Protein AF-A0A2N2WIW4-F1 (afdb_monomer)

Mean predicted aligned error: 4.91 Å

pLDDT: mean 90.77, std 8.31, range [49.28, 96.44]

Sequence (131 aa):
MAIAIDTIENLSENITESTGNAFTLSGRLLENIGKHTLMAIHTSDKAINDELNTELALCDEIVKRWTHSQALLVPGLINENTQTLLAESFDISQSAVALKVQKLGWQAISTFLTRFESLCNQIQQSDIYNA

Structure (mmCIF, N/CA/C/O backbone):
data_AF-A0A2N2WIW4-F1
#
_entry.id   AF-A0A2N2WIW4-F1
#
loop_
_atom_site.group_PDB
_atom_site.id
_atom_site.type_symbol
_atom_site.label_atom_id
_atom_site.label_alt_id
_atom_site.label_comp_id
_atom_site.label_asym_id
_atom_site.label_entity_id
_atom_site.label_seq_id
_atom_site.pdbx_PDB_ins_code
_atom_site.Cartn_x
_atom_site.Cartn_y
_atom_site.Cartn_z
_atom_site.occupancy
_atom_site.B_iso_or_equiv
_atom_site.auth_seq_id
_atom_site.auth_comp_id
_atom_site.auth_asym_id
_atom_site.auth_atom_id
_atom_site.pdbx_PDB_model_num
ATOM 1 N N . MET A 1 1 ? -3.393 7.765 -9.421 1.00 91.19 1 MET A N 1
ATOM 2 C CA . MET A 1 1 ? -1.963 7.816 -9.075 1.00 91.19 1 MET A CA 1
ATOM 3 C C . MET A 1 1 ? -1.240 6.833 -9.969 1.00 91.19 1 MET A C 1
ATOM 5 O O . MET A 1 1 ? -1.709 5.713 -10.120 1.00 91.19 1 MET A O 1
ATOM 9 N N . ALA A 1 2 ? -0.146 7.264 -10.579 1.00 93.56 2 ALA A N 1
ATOM 10 C CA . ALA A 1 2 ? 0.696 6.425 -11.416 1.00 93.56 2 ALA A CA 1
ATOM 11 C C . ALA A 1 2 ? 2.113 6.487 -10.853 1.00 93.56 2 ALA A C 1
ATOM 13 O O . ALA A 1 2 ? 2.649 7.578 -10.664 1.00 93.56 2 ALA A O 1
ATOM 14 N N . ILE A 1 3 ? 2.672 5.329 -10.532 1.00 92.94 3 ILE A N 1
ATOM 15 C CA . ILE A 1 3 ? 4.000 5.195 -9.936 1.00 92.94 3 ILE A CA 1
ATOM 16 C C . ILE A 1 3 ? 4.902 4.524 -10.965 1.00 92.94 3 ILE A C 1
ATOM 18 O O . ILE A 1 3 ? 4.470 3.596 -11.646 1.00 92.94 3 ILE A O 1
ATOM 22 N N . ALA A 1 4 ? 6.152 4.963 -11.071 1.00 92.06 4 ALA A N 1
ATOM 23 C CA . ALA A 1 4 ? 7.160 4.201 -11.788 1.00 92.06 4 ALA A CA 1
ATOM 24 C C . ALA A 1 4 ? 8.436 4.051 -10.958 1.00 92.06 4 ALA A C 1
ATOM 26 O O . ALA A 1 4 ? 8.830 4.982 -10.257 1.00 92.06 4 ALA A O 1
ATOM 27 N N . ILE A 1 5 ? 9.048 2.872 -11.044 1.00 89.88 5 ILE A N 1
ATOM 28 C CA . ILE A 1 5 ? 10.317 2.520 -10.406 1.00 89.88 5 ILE A CA 1
ATOM 29 C C . ILE A 1 5 ? 11.322 2.266 -11.528 1.00 89.88 5 ILE A C 1
ATOM 31 O O . ILE A 1 5 ? 11.204 1.280 -12.252 1.00 89.88 5 ILE A O 1
ATOM 35 N N . ASP A 1 6 ? 12.259 3.195 -11.696 1.00 87.94 6 ASP A N 1
ATOM 36 C CA . ASP A 1 6 ? 13.324 3.142 -12.702 1.00 87.94 6 ASP A CA 1
ATOM 37 C C . 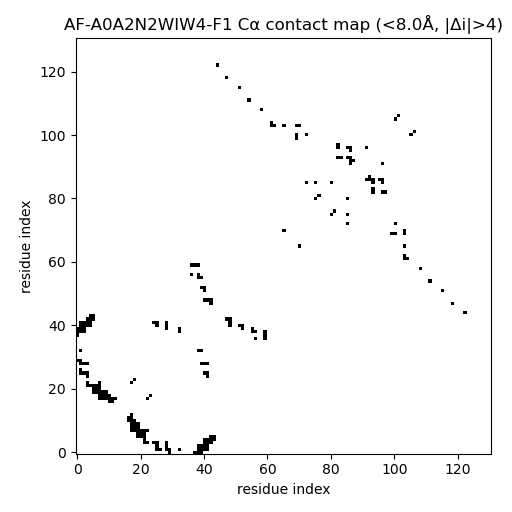ASP A 1 6 ? 14.416 4.169 -12.330 1.00 87.94 6 ASP A C 1
ATOM 39 O O . ASP A 1 6 ? 14.378 4.774 -11.253 1.00 87.94 6 ASP A O 1
ATOM 43 N N . THR A 1 7 ? 15.375 4.402 -13.221 1.00 87.81 7 THR A N 1
ATOM 44 C CA . THR A 1 7 ? 16.487 5.325 -13.011 1.00 87.81 7 THR A CA 1
ATOM 45 C C . THR A 1 7 ? 16.045 6.783 -12.864 1.00 87.81 7 THR A C 1
ATOM 47 O O . THR A 1 7 ? 15.108 7.272 -13.512 1.00 87.81 7 THR A O 1
ATOM 50 N N . ILE A 1 8 ? 16.788 7.495 -12.016 1.00 90.06 8 ILE A N 1
ATOM 51 C CA . ILE A 1 8 ? 16.746 8.948 -11.850 1.00 90.06 8 ILE A CA 1
ATOM 52 C C . ILE A 1 8 ? 18.100 9.484 -12.311 1.00 90.06 8 ILE A C 1
ATOM 54 O O . ILE A 1 8 ? 19.132 9.111 -11.759 1.00 90.06 8 ILE A O 1
ATOM 58 N N . GLU A 1 9 ? 18.098 10.349 -13.322 1.00 90.62 9 GLU A N 1
ATOM 59 C CA . GLU A 1 9 ? 19.319 10.961 -13.860 1.00 90.62 9 GLU A CA 1
ATOM 60 C C . GLU A 1 9 ? 19.600 12.308 -13.190 1.00 90.62 9 GLU A C 1
ATOM 62 O O . GLU A 1 9 ? 20.736 12.620 -12.832 1.00 90.62 9 GLU A O 1
ATOM 67 N N . ASN A 1 10 ? 18.551 13.101 -12.970 1.00 91.19 10 ASN A N 1
ATOM 68 C CA . ASN A 1 10 ? 18.628 14.351 -12.233 1.00 91.19 10 ASN A CA 1
ATOM 69 C C . ASN A 1 10 ? 17.376 14.533 -11.380 1.00 91.19 10 ASN A C 1
ATOM 71 O O . ASN A 1 10 ? 16.256 14.458 -11.884 1.00 91.19 10 ASN A O 1
ATOM 75 N N . LEU A 1 11 ? 17.583 14.813 -10.098 1.00 90.81 11 LEU A N 1
ATOM 76 C CA . LEU A 1 11 ? 16.528 15.234 -9.192 1.00 90.81 11 LEU A CA 1
ATOM 77 C C . LEU A 1 11 ? 16.677 16.739 -8.947 1.00 90.81 11 LEU A C 1
ATOM 79 O O . LEU A 1 11 ? 17.671 17.178 -8.368 1.00 90.81 11 LEU A O 1
ATOM 83 N N . SER A 1 12 ? 15.697 17.508 -9.409 1.00 89.44 12 SER A N 1
ATOM 84 C CA . SER A 1 12 ? 15.604 18.961 -9.231 1.00 89.44 12 SER A CA 1
ATOM 85 C C . SER A 1 12 ? 14.681 19.298 -8.051 1.00 89.44 12 SER A C 1
ATOM 87 O O . SER A 1 12 ? 13.831 18.491 -7.672 1.00 89.44 12 SER A O 1
ATOM 89 N N . GLU A 1 13 ? 14.810 20.503 -7.479 1.00 90.19 13 GLU A N 1
ATOM 90 C CA . GLU A 1 13 ? 13.817 21.036 -6.530 1.00 90.19 13 GLU A CA 1
ATOM 91 C C . GLU A 1 13 ? 12.424 21.133 -7.165 1.00 90.19 13 GLU A C 1
ATOM 93 O O . GLU A 1 13 ? 11.409 20.919 -6.500 1.00 90.19 13 GLU A O 1
ATOM 98 N N . ASN A 1 14 ? 12.371 21.427 -8.465 1.00 87.94 14 ASN A N 1
ATOM 99 C CA . ASN A 1 14 ? 11.142 21.422 -9.232 1.00 87.94 14 ASN A CA 1
ATOM 100 C C . ASN A 1 14 ? 10.975 20.071 -9.938 1.00 87.94 14 ASN A C 1
ATOM 102 O O . ASN A 1 14 ? 11.748 19.702 -10.825 1.00 87.94 14 ASN A O 1
ATOM 106 N N . ILE A 1 15 ? 9.919 19.336 -9.582 1.00 81.88 15 ILE A N 1
ATOM 107 C CA . ILE A 1 15 ? 9.646 17.997 -10.125 1.00 81.88 15 ILE A CA 1
ATOM 108 C C . ILE A 1 15 ? 9.538 18.000 -11.657 1.00 81.88 15 ILE A C 1
ATOM 110 O O . ILE A 1 15 ? 9.912 17.023 -12.296 1.00 81.88 15 ILE A O 1
ATOM 114 N N . THR A 1 16 ? 9.087 19.107 -12.262 1.00 85.19 16 THR A N 1
ATOM 115 C CA . THR A 1 16 ? 8.951 19.225 -13.723 1.00 85.19 16 THR A CA 1
ATOM 116 C C . THR A 1 16 ? 10.288 19.332 -14.453 1.00 85.19 16 THR A C 1
ATOM 118 O O . THR A 1 16 ? 10.326 19.207 -15.672 1.00 85.19 16 THR A O 1
ATOM 121 N N . GLU A 1 17 ? 11.370 19.598 -13.725 1.00 88.56 17 GLU A N 1
ATOM 122 C CA . GLU A 1 17 ? 12.738 19.686 -14.244 1.00 88.56 17 GLU A CA 1
ATOM 123 C C . GLU A 1 17 ? 13.559 18.430 -13.922 1.00 88.56 17 GLU A C 1
ATOM 125 O O . GLU A 1 17 ? 14.689 18.296 -14.387 1.00 88.56 17 GLU A O 1
ATOM 130 N N . SER A 1 18 ? 13.002 17.504 -13.132 1.00 89.75 18 SER A N 1
ATOM 131 C CA . SER A 1 18 ? 13.647 16.225 -12.839 1.00 89.75 18 SER A CA 1
ATOM 132 C C . SER A 1 18 ? 13.610 15.315 -14.067 1.00 89.75 18 SER A C 1
ATOM 134 O O . SER A 1 18 ? 12.641 15.301 -14.827 1.00 89.75 18 SER A O 1
ATOM 136 N N . THR A 1 19 ? 14.678 14.550 -14.276 1.00 89.88 19 THR A N 1
ATOM 137 C CA . THR A 1 19 ? 14.862 13.705 -15.463 1.00 89.88 19 THR A CA 1
ATOM 138 C C . THR A 1 19 ? 15.260 12.283 -15.086 1.00 89.88 19 THR A C 1
ATOM 140 O O . THR A 1 19 ? 15.746 12.008 -13.986 1.00 89.88 19 THR A O 1
ATOM 143 N N . GLY A 1 20 ? 14.997 11.357 -16.005 1.00 91.00 20 GLY A N 1
ATOM 144 C CA . GLY A 1 20 ? 15.171 9.920 -15.821 1.00 91.00 20 GLY A CA 1
ATOM 145 C C . GLY A 1 20 ? 13.951 9.131 -16.291 1.00 91.00 20 GLY A C 1
ATOM 146 O O . GLY A 1 20 ? 12.865 9.681 -16.538 1.00 91.00 20 GLY A O 1
ATOM 147 N N . ASN A 1 21 ? 14.126 7.818 -16.412 1.00 90.19 21 ASN A N 1
ATOM 148 C CA . ASN A 1 21 ? 13.069 6.928 -16.877 1.00 90.19 21 ASN A CA 1
ATOM 149 C C . ASN A 1 21 ? 11.892 6.879 -15.905 1.00 90.19 21 ASN A C 1
ATOM 151 O O . ASN A 1 21 ? 10.750 6.820 -16.359 1.00 90.19 21 ASN A O 1
ATOM 155 N N . ALA A 1 22 ? 12.127 6.994 -14.594 1.00 90.94 22 ALA A N 1
ATOM 156 C CA . ALA A 1 22 ? 11.053 6.950 -13.602 1.00 90.94 22 ALA A CA 1
ATOM 157 C C . ALA A 1 22 ? 10.013 8.067 -13.832 1.00 90.94 22 ALA A C 1
ATOM 159 O O . ALA A 1 22 ? 8.803 7.826 -13.833 1.00 90.94 22 ALA A O 1
ATOM 160 N N . PHE A 1 23 ? 10.458 9.293 -14.120 1.00 91.50 23 PHE A N 1
ATOM 161 C CA . PHE A 1 23 ? 9.557 10.418 -14.399 1.00 91.50 23 PHE A CA 1
ATOM 162 C C . PHE A 1 23 ? 8.829 10.253 -15.736 1.00 91.50 23 PHE A C 1
ATOM 164 O O . PHE A 1 23 ? 7.620 10.465 -15.826 1.00 91.50 23 PHE A O 1
ATOM 171 N N . THR A 1 24 ? 9.543 9.805 -16.771 1.00 91.50 24 THR A N 1
ATOM 172 C CA . THR A 1 24 ? 8.958 9.610 -18.106 1.00 91.50 24 THR A CA 1
ATOM 173 C C . THR A 1 24 ? 7.90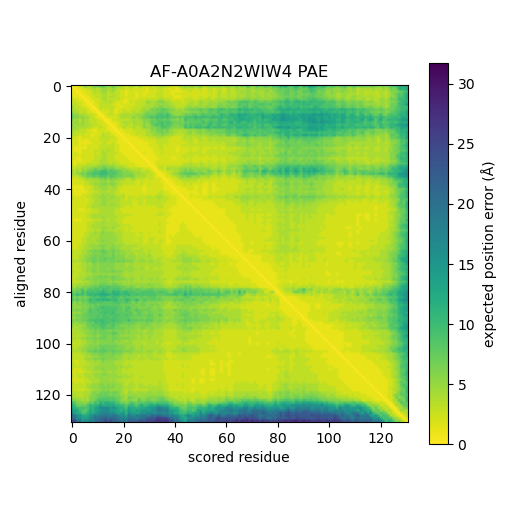0 8.505 -18.100 1.00 91.50 24 THR A C 1
ATOM 175 O O . THR A 1 24 ? 6.810 8.674 -18.652 1.00 91.50 24 THR A O 1
ATOM 178 N N . LEU A 1 25 ? 8.202 7.369 -17.468 1.00 93.12 25 LEU A N 1
ATOM 179 C CA . LEU A 1 25 ? 7.309 6.216 -17.396 1.00 93.12 25 LEU A CA 1
ATOM 180 C C . LEU A 1 25 ? 6.092 6.497 -16.518 1.00 93.12 25 LEU A C 1
ATOM 182 O O . LEU A 1 25 ? 4.983 6.158 -16.920 1.00 93.12 25 LEU A O 1
ATOM 186 N N . SER A 1 26 ? 6.261 7.160 -15.370 1.00 92.75 26 SER A N 1
ATOM 187 C CA . SER A 1 26 ? 5.126 7.535 -14.513 1.00 92.75 26 SER A CA 1
ATOM 188 C C . SER A 1 26 ? 4.193 8.534 -15.199 1.00 92.75 26 SER A C 1
ATOM 190 O O . SER A 1 26 ? 2.976 8.372 -15.112 1.00 92.75 26 SER A O 1
ATOM 192 N N . GLY A 1 27 ? 4.733 9.504 -15.947 1.00 91.94 27 GLY A N 1
ATOM 193 C CA . GLY A 1 27 ? 3.942 10.428 -16.764 1.00 91.94 27 GLY A CA 1
ATOM 194 C C . GLY A 1 27 ? 3.129 9.707 -17.840 1.00 91.94 27 GLY A C 1
ATOM 195 O O . GLY A 1 27 ? 1.910 9.855 -17.900 1.00 91.94 27 GLY A O 1
ATOM 196 N N . ARG A 1 28 ? 3.774 8.838 -18.632 1.00 92.56 28 ARG A N 1
ATOM 197 C CA . ARG A 1 28 ? 3.070 8.012 -19.632 1.00 92.56 28 ARG A CA 1
ATOM 198 C C . ARG A 1 28 ? 2.038 7.093 -18.993 1.00 92.56 28 ARG A C 1
ATOM 200 O O . ARG A 1 28 ? 0.960 6.903 -19.546 1.00 92.56 28 ARG A O 1
ATOM 207 N N . LEU A 1 29 ? 2.355 6.497 -17.848 1.00 94.62 29 LEU A N 1
ATOM 208 C CA . LEU A 1 29 ? 1.416 5.644 -17.135 1.00 94.62 29 LEU A CA 1
ATOM 209 C C . LEU A 1 29 ? 0.197 6.455 -16.694 1.00 94.62 29 LEU A C 1
ATOM 211 O O . LEU A 1 29 ? -0.919 6.007 -16.920 1.00 94.62 29 LEU A O 1
ATOM 215 N N . LEU A 1 30 ? 0.396 7.661 -16.150 1.00 93.19 30 LEU A N 1
ATOM 216 C CA . LEU A 1 30 ? -0.678 8.562 -15.729 1.00 93.19 30 LEU A CA 1
ATOM 217 C C . LEU A 1 30 ? -1.636 8.909 -16.871 1.00 93.19 30 LEU A C 1
ATOM 219 O O . LEU A 1 30 ? -2.845 8.908 -16.661 1.00 93.19 30 LEU A O 1
ATOM 223 N N . GLU A 1 31 ? -1.111 9.170 -18.068 1.00 92.81 31 GLU A N 1
ATOM 224 C CA . GLU A 1 31 ? -1.924 9.433 -19.262 1.00 92.81 31 GLU A CA 1
ATOM 225 C C . GLU A 1 31 ? -2.761 8.218 -19.688 1.00 92.81 31 GLU A C 1
ATOM 227 O O . GLU A 1 31 ? -3.841 8.378 -20.256 1.00 92.81 31 GLU A O 1
A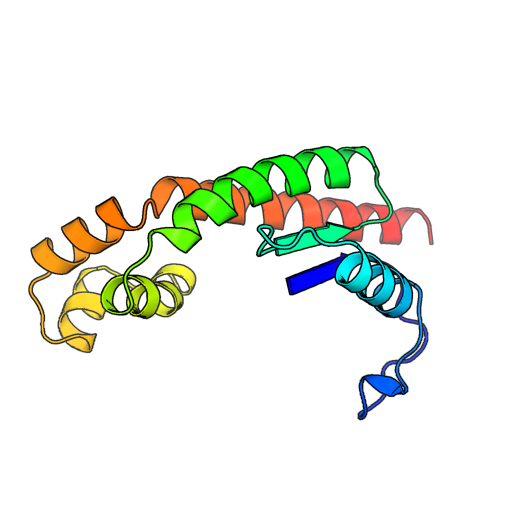TOM 232 N N . ASN A 1 32 ? -2.278 7.007 -19.396 1.00 91.25 32 ASN A N 1
ATOM 233 C CA . ASN A 1 32 ? -2.890 5.752 -19.822 1.00 91.25 32 ASN A CA 1
ATOM 234 C C . ASN A 1 32 ? -3.755 5.072 -18.748 1.00 91.25 32 ASN A C 1
ATOM 236 O O . ASN A 1 32 ? -4.436 4.093 -19.068 1.00 91.25 32 ASN A O 1
ATOM 240 N N . ILE A 1 33 ? -3.759 5.538 -17.489 1.00 91.56 33 ILE A N 1
ATOM 241 C CA . ILE A 1 33 ? -4.607 4.915 -16.464 1.00 91.56 33 ILE A CA 1
ATOM 242 C C . ILE A 1 33 ? -6.087 5.086 -16.829 1.00 91.56 33 ILE A C 1
ATOM 244 O O . ILE A 1 33 ? -6.549 6.166 -17.205 1.00 91.56 33 ILE A O 1
ATOM 248 N N . GLY A 1 34 ? -6.860 4.006 -16.710 1.00 88.94 34 GLY A N 1
ATOM 249 C CA . GLY A 1 34 ? -8.292 4.039 -16.985 1.00 88.94 34 GLY A CA 1
ATOM 250 C C . GLY A 1 34 ? -9.042 4.934 -15.996 1.00 88.94 34 GLY A C 1
ATOM 251 O O . GLY A 1 34 ? -8.663 5.061 -14.836 1.00 88.94 34 GLY A O 1
ATOM 252 N N . LYS A 1 35 ? -10.183 5.494 -16.419 1.00 85.94 35 LYS A N 1
ATOM 253 C CA . LYS A 1 35 ? -11.019 6.397 -15.597 1.00 85.94 35 LYS A CA 1
ATOM 254 C C . LYS A 1 35 ? -11.412 5.825 -14.222 1.00 85.94 35 LYS A C 1
ATOM 256 O O . LYS A 1 35 ? -11.705 6.583 -13.303 1.00 85.94 35 LYS A O 1
ATOM 261 N N . HIS A 1 36 ? -11.463 4.500 -14.095 1.00 86.44 36 HIS A N 1
ATOM 262 C CA . HIS A 1 36 ? -11.853 3.799 -12.869 1.00 86.44 36 HIS A CA 1
ATOM 263 C C . HIS A 1 36 ? -10.673 3.199 -12.093 1.00 86.44 36 HIS A C 1
ATOM 265 O O . HIS A 1 36 ? -10.900 2.564 -11.062 1.00 86.44 36 HIS A O 1
ATOM 271 N N . THR A 1 37 ? -9.445 3.398 -12.565 1.00 92.44 37 THR A N 1
ATOM 272 C CA . THR A 1 37 ? -8.215 2.948 -11.913 1.00 92.44 37 THR A CA 1
ATOM 273 C C . THR A 1 37 ? -7.713 4.063 -11.003 1.00 92.44 37 THR A C 1
ATOM 275 O O . THR A 1 37 ? -7.472 5.182 -11.456 1.00 92.44 37 THR A O 1
ATOM 278 N N . LEU A 1 38 ? -7.583 3.782 -9.708 1.00 93.69 38 LEU A N 1
ATOM 279 C CA . LEU A 1 38 ? -7.015 4.729 -8.752 1.00 93.69 38 LEU A CA 1
ATOM 280 C C . LEU A 1 38 ? -5.496 4.645 -8.745 1.00 93.69 38 LEU A C 1
ATOM 282 O O . LEU A 1 38 ? -4.848 5.685 -8.621 1.00 93.69 38 LEU A O 1
ATOM 286 N N . MET A 1 39 ? -4.931 3.444 -8.867 1.00 94.75 39 MET A N 1
ATOM 287 C CA . MET A 1 39 ? -3.495 3.208 -8.749 1.00 94.75 39 MET A CA 1
ATOM 288 C C . MET A 1 39 ? -2.983 2.296 -9.863 1.00 94.75 39 MET A C 1
ATOM 290 O O . MET A 1 39 ? -3.618 1.309 -10.216 1.00 94.75 39 MET A O 1
ATOM 294 N N . ALA A 1 40 ? -1.814 2.630 -10.401 1.00 95.75 40 ALA A N 1
ATOM 295 C CA . ALA A 1 40 ? -1.073 1.788 -11.331 1.00 95.75 40 ALA A CA 1
ATOM 296 C C . ALA A 1 40 ? 0.428 1.945 -11.078 1.00 95.75 40 ALA A C 1
ATOM 298 O O . ALA A 1 40 ? 0.874 3.014 -10.639 1.00 95.75 40 ALA A O 1
ATOM 299 N N . ILE A 1 41 ? 1.197 0.902 -11.387 1.00 95.00 41 ILE A N 1
ATOM 300 C CA . ILE A 1 41 ? 2.654 0.912 -11.254 1.00 95.00 41 ILE A CA 1
ATOM 301 C C . ILE A 1 41 ? 3.358 0.403 -12.512 1.00 95.00 41 ILE A C 1
ATOM 303 O O . ILE A 1 41 ? 2.842 -0.462 -13.220 1.00 95.00 41 ILE A O 1
ATOM 307 N N . HIS A 1 42 ? 4.547 0.938 -12.776 1.00 94.25 42 HIS A N 1
ATOM 308 C CA . HIS A 1 42 ? 5.449 0.462 -13.816 1.00 94.25 42 HIS A CA 1
ATOM 309 C C . HIS A 1 42 ? 6.879 0.314 -13.282 1.00 94.25 42 HIS A C 1
ATOM 311 O O . HIS A 1 42 ? 7.420 1.220 -12.664 1.00 94.25 42 HIS A O 1
ATOM 317 N N . THR A 1 43 ? 7.524 -0.804 -13.568 1.00 91.81 43 THR A N 1
ATOM 318 C CA . THR A 1 43 ? 8.920 -1.118 -13.251 1.00 91.81 43 THR A CA 1
ATOM 319 C C . THR A 1 43 ? 9.617 -1.655 -14.505 1.00 91.81 43 THR A C 1
ATOM 321 O O . THR A 1 43 ? 8.964 -1.901 -15.527 1.00 91.81 43 THR A O 1
ATOM 324 N N . SER A 1 44 ? 10.933 -1.851 -14.445 1.00 89.44 44 SER A N 1
ATOM 325 C CA . SER A 1 44 ? 11.708 -2.488 -15.517 1.00 89.44 44 SER A CA 1
ATOM 326 C C . SER A 1 44 ? 11.384 -3.983 -15.706 1.00 89.44 44 SER A C 1
ATOM 328 O O . SER A 1 44 ? 11.652 -4.535 -16.774 1.00 89.44 44 SER A O 1
ATOM 330 N N . ASP A 1 45 ? 10.759 -4.635 -14.717 1.00 90.94 45 ASP A N 1
ATOM 331 C CA . ASP A 1 45 ? 10.414 -6.059 -14.746 1.00 90.94 45 ASP A CA 1
ATOM 332 C C . ASP A 1 45 ? 8.926 -6.274 -15.071 1.00 90.94 45 ASP A C 1
ATOM 334 O O . ASP A 1 45 ? 8.019 -5.934 -14.304 1.00 90.94 45 ASP A O 1
ATOM 338 N N . LYS A 1 46 ? 8.660 -6.911 -16.218 1.00 92.56 46 LYS A N 1
ATOM 339 C CA . LYS A 1 46 ? 7.296 -7.209 -16.666 1.00 92.56 46 LYS A CA 1
ATOM 340 C C . LYS A 1 46 ? 6.536 -8.131 -15.703 1.00 92.56 46 LYS A C 1
ATOM 342 O O . LYS A 1 46 ? 5.338 -7.931 -15.522 1.00 92.56 46 LYS A O 1
ATOM 347 N N . ALA A 1 47 ? 7.183 -9.135 -15.117 1.00 93.94 47 ALA A N 1
ATOM 348 C CA . ALA A 1 47 ? 6.514 -10.060 -14.207 1.00 93.94 47 ALA A CA 1
ATOM 349 C C . ALA A 1 47 ? 6.053 -9.333 -12.937 1.00 93.94 47 ALA A C 1
ATOM 351 O O . ALA A 1 47 ? 4.914 -9.514 -12.509 1.00 93.94 47 ALA A O 1
ATOM 352 N N . ILE A 1 48 ? 6.892 -8.438 -12.405 1.00 94.25 48 ILE A N 1
ATOM 353 C CA . ILE A 1 48 ? 6.530 -7.596 -11.258 1.00 94.25 48 ILE A CA 1
ATOM 354 C C . ILE A 1 48 ? 5.392 -6.636 -11.622 1.00 94.25 48 ILE A C 1
ATOM 356 O O . ILE A 1 48 ? 4.471 -6.445 -10.829 1.00 94.25 48 ILE A O 1
ATOM 360 N N . ASN A 1 49 ? 5.408 -6.067 -12.830 1.00 94.50 49 ASN A N 1
ATOM 361 C CA . ASN A 1 49 ? 4.312 -5.227 -13.315 1.00 94.50 49 ASN A CA 1
ATOM 362 C C . ASN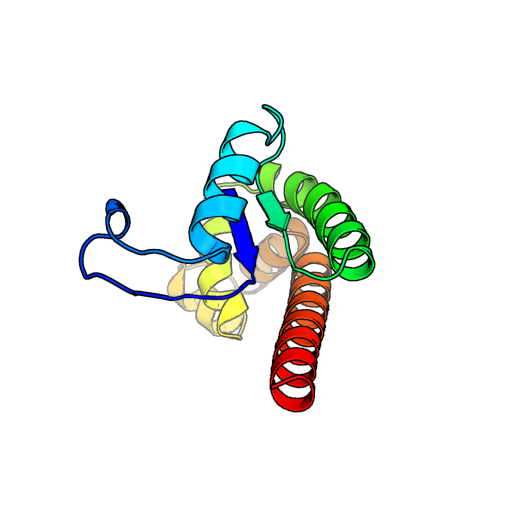 A 1 49 ? 2.984 -5.983 -13.378 1.00 94.50 49 ASN A C 1
ATOM 364 O O . ASN A 1 49 ? 1.968 -5.459 -12.920 1.00 94.50 49 ASN A O 1
ATOM 368 N N . ASP A 1 50 ? 2.978 -7.187 -13.951 1.00 96.44 50 ASP A N 1
ATOM 369 C CA . ASP A 1 50 ? 1.766 -8.000 -14.074 1.00 96.44 50 ASP A CA 1
ATOM 370 C C . ASP A 1 50 ? 1.220 -8.380 -12.681 1.00 96.44 50 ASP A C 1
ATOM 372 O O . ASP A 1 50 ? 0.012 -8.290 -12.444 1.00 96.44 50 ASP A O 1
ATOM 376 N N . GLU A 1 51 ? 2.104 -8.749 -11.747 1.00 96.44 51 GLU A N 1
ATOM 377 C CA . GLU A 1 51 ? 1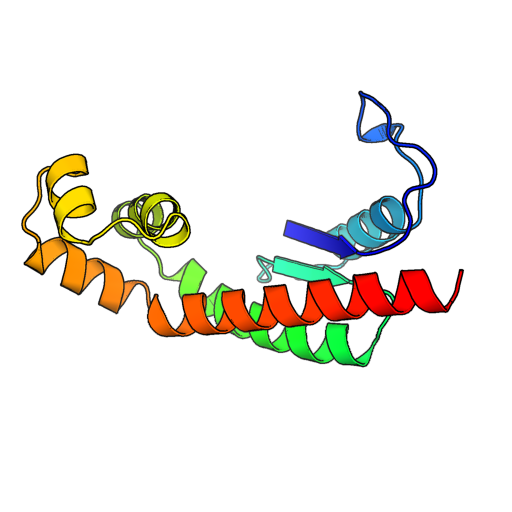.755 -9.083 -10.361 1.00 96.44 51 GLU A CA 1
ATOM 378 C C . GLU A 1 51 ? 1.160 -7.872 -9.627 1.00 96.44 51 GLU A C 1
ATOM 380 O O . GLU A 1 51 ? -0.010 -7.894 -9.234 1.00 96.44 51 GLU A O 1
ATOM 385 N N . LEU A 1 52 ? 1.916 -6.776 -9.516 1.00 95.75 52 LEU A N 1
ATOM 386 C CA . LEU A 1 52 ? 1.504 -5.611 -8.734 1.00 95.75 52 LEU A CA 1
ATOM 387 C C . LEU A 1 52 ? 0.268 -4.919 -9.304 1.00 95.75 52 LEU A C 1
ATOM 389 O O . LEU A 1 52 ? -0.587 -4.483 -8.538 1.00 95.75 52 LEU A O 1
ATOM 393 N N . ASN A 1 53 ? 0.124 -4.812 -10.628 1.00 95.81 53 ASN A N 1
ATOM 394 C CA . ASN A 1 53 ? -1.077 -4.195 -11.198 1.00 95.81 53 ASN A CA 1
ATOM 395 C C . ASN A 1 53 ? -2.324 -5.071 -11.002 1.00 95.81 53 ASN A C 1
ATOM 397 O O . ASN A 1 53 ? -3.427 -4.536 -10.871 1.00 95.81 53 ASN A O 1
ATOM 401 N N . THR A 1 54 ? -2.168 -6.396 -10.915 1.00 96.12 54 THR A N 1
ATOM 402 C CA . THR A 1 54 ? -3.270 -7.296 -10.541 1.00 96.12 54 THR A CA 1
ATOM 403 C C . THR A 1 54 ? -3.682 -7.073 -9.086 1.00 96.12 54 THR A C 1
ATOM 405 O O . THR A 1 54 ? -4.870 -6.928 -8.790 1.00 96.12 54 THR A O 1
ATOM 408 N N . GLU A 1 55 ? -2.714 -6.986 -8.175 1.00 96.38 55 GLU A N 1
ATOM 409 C CA . GLU A 1 55 ? -2.968 -6.710 -6.758 1.00 96.38 55 GLU A CA 1
ATOM 410 C C . GLU A 1 55 ? -3.579 -5.320 -6.542 1.00 96.38 55 GLU A C 1
ATOM 412 O O . GLU A 1 55 ? -4.554 -5.178 -5.800 1.00 96.38 55 GLU A O 1
ATOM 417 N N . LEU A 1 56 ? -3.072 -4.298 -7.238 1.00 96.19 56 LEU A N 1
ATOM 418 C CA . LEU A 1 56 ? -3.592 -2.932 -7.188 1.00 96.19 56 LEU A CA 1
ATOM 419 C C . LEU A 1 56 ? -5.025 -2.843 -7.708 1.00 96.19 56 LEU A C 1
ATOM 421 O O . LEU A 1 56 ? -5.825 -2.123 -7.119 1.00 96.19 56 LEU A O 1
ATOM 425 N N . ALA A 1 57 ? -5.397 -3.609 -8.736 1.00 95.44 57 ALA A N 1
ATOM 426 C CA . ALA A 1 57 ? -6.782 -3.651 -9.200 1.00 95.44 57 ALA A CA 1
ATOM 427 C C . ALA A 1 57 ? -7.747 -4.151 -8.106 1.00 95.44 57 ALA A C 1
ATOM 429 O O . ALA A 1 57 ? -8.859 -3.635 -7.971 1.00 95.44 57 ALA A O 1
ATOM 430 N N . LEU A 1 58 ? -7.321 -5.122 -7.289 1.00 95.38 58 LEU A N 1
ATOM 431 C CA . LEU A 1 58 ? -8.090 -5.595 -6.132 1.00 95.38 58 LEU A CA 1
ATOM 432 C C . LEU A 1 58 ? -8.059 -4.581 -4.977 1.00 95.38 58 LEU A C 1
ATOM 434 O O . LEU A 1 58 ? -9.090 -4.321 -4.353 1.00 95.38 58 LEU A O 1
ATOM 438 N N . CYS A 1 59 ? -6.894 -3.989 -4.711 1.00 95.81 59 CYS A N 1
ATOM 439 C CA . CYS A 1 59 ? -6.704 -2.960 -3.691 1.00 95.81 59 CYS A CA 1
ATOM 440 C C . CYS A 1 59 ? -7.596 -1.739 -3.955 1.00 95.81 59 CYS A C 1
ATOM 442 O O . CYS A 1 59 ? -8.298 -1.282 -3.054 1.00 95.81 59 CYS A O 1
ATOM 444 N N . ASP A 1 60 ? -7.662 -1.275 -5.203 1.00 95.25 60 ASP A N 1
ATOM 445 C CA . ASP A 1 60 ? -8.524 -0.179 -5.642 1.00 95.25 60 ASP A CA 1
ATOM 446 C C . ASP A 1 60 ? -9.985 -0.434 -5.265 1.00 95.25 60 ASP A C 1
ATOM 448 O O . ASP A 1 60 ? -10.670 0.463 -4.773 1.00 95.25 60 ASP A O 1
ATOM 452 N N . GLU A 1 61 ? -10.474 -1.659 -5.455 1.00 95.25 61 GLU A N 1
ATOM 453 C CA . GLU A 1 61 ? -11.844 -2.025 -5.099 1.00 95.25 61 GLU A CA 1
ATOM 454 C C . GLU A 1 61 ? -12.099 -2.025 -3.592 1.00 95.25 61 GLU A C 1
ATOM 456 O O . GLU A 1 61 ? -13.217 -1.721 -3.169 1.00 95.25 61 GLU A O 1
ATOM 461 N N . ILE A 1 62 ? -11.090 -2.322 -2.775 1.00 95.50 62 ILE A N 1
ATOM 462 C CA . ILE A 1 62 ? -11.176 -2.213 -1.315 1.00 95.50 62 ILE A CA 1
ATOM 463 C C . ILE A 1 62 ? -11.184 -0.733 -0.909 1.00 95.50 62 ILE A C 1
ATOM 465 O O . ILE A 1 62 ? -12.096 -0.291 -0.207 1.00 95.50 62 ILE A O 1
ATOM 469 N N . VAL A 1 63 ? -10.219 0.045 -1.407 1.00 94.62 63 VAL A N 1
ATOM 470 C CA . VAL A 1 63 ? -10.016 1.460 -1.058 1.00 94.62 63 VAL A CA 1
ATOM 471 C C . VAL A 1 63 ? -11.209 2.324 -1.471 1.00 94.62 63 VAL A C 1
ATOM 473 O O . VAL A 1 63 ? -11.650 3.170 -0.694 1.00 94.62 63 VAL A O 1
ATOM 476 N N . LYS A 1 64 ? -11.818 2.075 -2.640 1.00 94.25 64 LYS A N 1
ATOM 477 C CA . LYS A 1 64 ? -13.031 2.787 -3.102 1.00 94.25 64 LYS A CA 1
ATOM 478 C C . LYS A 1 64 ? -14.215 2.682 -2.139 1.00 94.25 64 LYS A C 1
ATOM 480 O O . LYS A 1 64 ? -15.102 3.532 -2.173 1.00 94.25 64 LYS A O 1
ATOM 485 N N . ARG A 1 65 ? -14.271 1.633 -1.313 1.00 94.31 65 ARG A N 1
ATOM 486 C CA . ARG A 1 65 ? -15.381 1.381 -0.376 1.00 94.31 65 ARG A CA 1
ATOM 487 C C . ARG A 1 65 ? -15.146 2.013 0.990 1.00 94.31 65 ARG A C 1
ATOM 489 O O . ARG A 1 65 ? -16.036 1.962 1.840 1.00 94.31 65 ARG A O 1
ATOM 496 N N . TRP A 1 66 ? -13.968 2.586 1.223 1.00 95.69 66 TRP A N 1
ATOM 497 C CA . TRP A 1 66 ? -13.660 3.225 2.488 1.00 95.69 66 TRP A CA 1
ATOM 498 C C . TRP A 1 66 ? -14.497 4.483 2.683 1.00 95.69 66 TRP A C 1
ATOM 500 O O . TRP A 1 66 ? -14.563 5.378 1.845 1.00 95.69 66 TRP A O 1
ATOM 510 N N . THR A 1 67 ? -15.109 4.574 3.855 1.00 96.06 67 THR A N 1
ATOM 511 C CA . THR A 1 67 ? -15.664 5.830 4.354 1.00 96.06 67 THR A CA 1
ATOM 512 C C . THR A 1 67 ? -14.538 6.743 4.830 1.00 96.06 67 THR A C 1
ATOM 514 O O . THR A 1 67 ? -13.469 6.281 5.234 1.00 96.06 67 THR A O 1
ATOM 517 N N . HIS A 1 68 ? -14.801 8.049 4.881 1.00 94.50 68 HIS A N 1
ATOM 518 C CA . HIS A 1 68 ? -13.836 9.021 5.396 1.00 94.50 68 HIS A CA 1
ATOM 519 C C . HIS A 1 68 ? -13.305 8.646 6.794 1.00 94.50 68 HIS A C 1
ATOM 521 O O . HIS A 1 68 ? -12.100 8.623 7.022 1.00 94.50 68 HIS A O 1
ATOM 527 N N . SER A 1 69 ? -14.194 8.254 7.715 1.00 92.00 69 SER A N 1
ATOM 528 C CA . SER A 1 69 ? -13.802 7.876 9.080 1.00 92.00 69 SER A CA 1
ATOM 529 C C . SER A 1 69 ? -12.929 6.617 9.145 1.00 92.00 69 SER A C 1
ATOM 531 O O . SER A 1 69 ? -12.148 6.467 10.079 1.00 92.00 69 SER A O 1
ATOM 533 N N . GLN A 1 70 ? -13.067 5.708 8.182 1.00 94.44 70 GLN A N 1
ATOM 534 C CA . GLN A 1 70 ? -12.210 4.531 8.074 1.00 94.44 70 GLN A CA 1
ATOM 535 C C . GLN A 1 70 ? -10.829 4.914 7.539 1.00 94.44 70 GLN A C 1
ATOM 537 O O . GLN A 1 70 ? -9.828 4.552 8.147 1.00 94.44 70 GLN A O 1
ATOM 542 N N . ALA A 1 71 ? -10.773 5.692 6.454 1.00 94.38 71 ALA A N 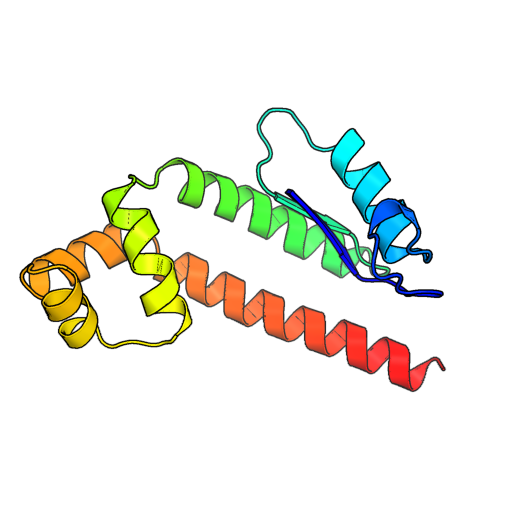1
ATOM 543 C CA . ALA A 1 71 ? -9.516 6.111 5.835 1.00 94.38 71 ALA A CA 1
ATOM 544 C C . ALA A 1 71 ? -8.590 6.862 6.812 1.00 94.38 71 ALA A C 1
ATOM 546 O O . ALA A 1 71 ? -7.377 6.686 6.764 1.00 94.38 71 ALA A O 1
ATOM 547 N N . LEU A 1 72 ? -9.149 7.632 7.754 1.00 94.75 72 LEU A N 1
ATOM 548 C CA . LEU A 1 72 ? -8.368 8.340 8.777 1.00 94.75 72 LEU A CA 1
ATOM 549 C C . LEU A 1 72 ? -7.580 7.418 9.723 1.00 94.75 72 LEU A C 1
ATOM 551 O O . LEU A 1 72 ? -6.597 7.863 10.305 1.00 94.75 72 LEU A O 1
ATOM 555 N N . LEU A 1 73 ? -7.971 6.149 9.880 1.00 94.81 73 LEU A N 1
ATOM 556 C CA . LEU A 1 73 ? -7.230 5.197 10.718 1.00 94.81 73 LEU A CA 1
ATOM 557 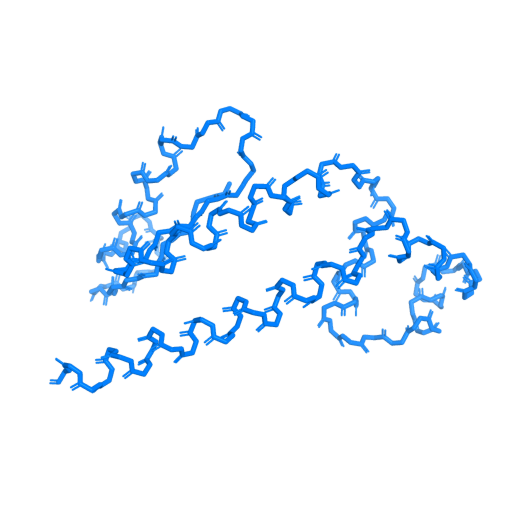C C . LEU A 1 73 ? -5.946 4.697 10.043 1.00 94.81 73 LEU A C 1
ATOM 559 O O . LEU A 1 73 ? -5.019 4.270 10.730 1.00 94.81 73 LEU A O 1
ATOM 563 N N . VAL A 1 74 ? -5.886 4.743 8.709 1.00 94.62 74 VAL A N 1
ATOM 564 C CA . VAL A 1 74 ? -4.834 4.107 7.903 1.00 94.62 74 VAL A CA 1
ATOM 565 C C . VAL A 1 74 ? -3.426 4.606 8.241 1.00 94.62 74 VAL A C 1
ATOM 567 O O . VAL A 1 74 ? -2.564 3.754 8.436 1.00 94.62 74 VAL A O 1
ATOM 570 N N . PRO A 1 75 ? -3.155 5.917 8.410 1.00 93.94 75 PRO A N 1
ATOM 571 C CA . PRO A 1 75 ? -1.823 6.381 8.798 1.00 93.94 75 PRO A CA 1
ATOM 572 C C . PRO A 1 75 ? -1.335 5.771 10.114 1.00 93.94 75 PRO A C 1
ATOM 574 O O . PRO A 1 75 ? -0.170 5.412 10.236 1.00 93.94 75 PRO A O 1
ATOM 577 N N . GLY A 1 76 ? -2.217 5.614 11.103 1.00 93.94 76 GLY A N 1
ATOM 578 C CA . GLY A 1 76 ? -1.839 4.981 12.363 1.00 93.94 76 GLY A CA 1
ATOM 579 C C . GLY A 1 76 ? -1.626 3.472 12.224 1.00 93.94 76 GLY A C 1
ATOM 580 O O . GLY A 1 76 ? -0.724 2.935 12.854 1.00 93.94 76 GLY A O 1
ATOM 581 N N . LEU A 1 77 ? -2.398 2.803 11.363 1.00 94.50 77 LEU A N 1
ATOM 582 C CA . LEU A 1 77 ? -2.218 1.379 11.071 1.00 94.50 77 LEU A CA 1
ATOM 583 C C . LEU A 1 77 ? -0.905 1.090 10.325 1.00 94.50 77 LEU A C 1
ATOM 585 O O . LEU A 1 77 ? -0.255 0.096 10.630 1.00 94.50 77 LEU A O 1
ATOM 589 N N . ILE A 1 78 ? -0.501 1.960 9.391 1.00 92.69 78 ILE A N 1
ATOM 590 C CA . ILE A 1 78 ? 0.793 1.875 8.688 1.00 92.69 78 ILE A CA 1
ATOM 591 C C . ILE A 1 78 ? 1.962 2.030 9.669 1.00 92.69 78 ILE A C 1
ATOM 593 O O . ILE A 1 78 ? 2.961 1.339 9.536 1.00 92.69 78 ILE A O 1
ATOM 597 N N . ASN A 1 79 ? 1.822 2.895 10.678 1.00 90.94 79 ASN A N 1
ATOM 598 C CA . ASN A 1 79 ? 2.825 3.089 11.731 1.00 90.94 79 ASN A CA 1
ATOM 599 C C . ASN A 1 79 ? 2.750 2.035 12.854 1.00 90.94 79 ASN A C 1
ATOM 601 O O . ASN A 1 79 ? 3.299 2.252 13.930 1.00 90.94 79 ASN A O 1
ATOM 605 N N . GLU A 1 80 ? 2.028 0.930 12.639 1.00 88.44 80 GLU A N 1
ATOM 606 C CA . GLU A 1 80 ? 1.867 -0.169 13.602 1.00 88.44 80 GLU A CA 1
ATOM 607 C C . GLU A 1 80 ? 1.307 0.256 14.975 1.00 88.44 80 GLU A C 1
ATOM 609 O O . GLU A 1 80 ? 1.490 -0.428 15.987 1.00 88.44 80 GLU A O 1
ATOM 614 N N . ASN A 1 81 ? 0.563 1.368 15.036 1.00 89.38 81 ASN A N 1
ATOM 615 C CA . ASN A 1 81 ? -0.070 1.796 16.279 1.00 89.38 81 ASN A CA 1
ATOM 616 C C . ASN A 1 81 ? -1.085 0.749 16.750 1.00 89.38 81 ASN A C 1
ATOM 618 O O . ASN A 1 81 ? -1.885 0.212 15.977 1.00 89.38 81 ASN A O 1
ATOM 622 N N . THR A 1 82 ? -1.118 0.512 18.062 1.00 88.62 82 THR A N 1
ATOM 623 C CA . THR A 1 82 ? -2.102 -0.404 18.641 1.00 88.62 82 THR A CA 1
ATOM 624 C C . THR A 1 82 ? -3.521 0.148 18.490 1.00 88.62 82 THR A C 1
ATOM 626 O O . THR A 1 82 ? -3.755 1.360 18.492 1.00 88.62 82 THR A O 1
ATOM 629 N N . GLN A 1 83 ? -4.512 -0.745 18.432 1.00 86.81 83 GLN A N 1
ATOM 630 C CA . GLN A 1 83 ? -5.919 -0.330 18.382 1.00 86.81 83 GLN A CA 1
ATOM 631 C C . GLN A 1 83 ? -6.342 0.486 19.613 1.00 86.81 83 GLN A C 1
ATOM 633 O O . GLN A 1 83 ? -7.269 1.282 19.514 1.00 86.81 83 GLN A O 1
ATOM 638 N N . THR A 1 84 ? -5.661 0.314 20.749 1.00 88.75 84 THR A N 1
ATOM 639 C CA . THR A 1 84 ? -5.871 1.118 21.960 1.00 88.75 84 THR A CA 1
ATOM 640 C C . THR A 1 84 ? -5.420 2.563 21.752 1.00 88.75 84 THR A C 1
ATOM 642 O O . THR A 1 84 ? -6.189 3.478 22.015 1.00 88.75 84 THR A O 1
ATOM 645 N N . LEU A 1 85 ? -4.230 2.781 21.184 1.00 90.00 85 LEU A N 1
ATOM 646 C CA . LEU A 1 85 ? -3.736 4.131 20.879 1.00 90.00 85 LEU A CA 1
ATOM 647 C C . LEU A 1 85 ? -4.610 4.838 19.834 1.00 90.00 85 LEU A C 1
ATOM 649 O O . LEU A 1 85 ? -4.866 6.040 19.923 1.00 90.00 85 LEU A O 1
ATOM 653 N N . LEU A 1 86 ? -5.114 4.088 18.851 1.00 92.31 86 LEU A N 1
ATOM 654 C CA . LEU A 1 86 ? -6.086 4.606 17.887 1.00 92.31 86 LEU A CA 1
ATOM 655 C C . LEU A 1 86 ? -7.422 4.954 18.555 1.00 92.31 86 LEU A C 1
ATOM 657 O O . LEU A 1 86 ? -8.028 5.963 18.216 1.00 92.31 86 LEU A O 1
ATOM 661 N N . ALA A 1 87 ? -7.887 4.147 19.506 1.00 93.62 87 ALA A N 1
ATOM 662 C CA . ALA A 1 87 ? -9.122 4.408 20.240 1.00 93.62 87 ALA A CA 1
ATOM 663 C C . ALA A 1 87 ? -9.042 5.733 21.013 1.00 93.62 87 ALA A C 1
ATOM 665 O O . ALA A 1 87 ? -9.946 6.558 20.902 1.00 93.62 87 ALA A O 1
ATOM 666 N N . GLU A 1 88 ? -7.921 5.965 21.698 1.00 93.62 88 GLU A N 1
ATOM 667 C CA . GLU A 1 88 ? -7.631 7.215 22.407 1.00 93.62 88 GLU A CA 1
ATOM 668 C C . GLU A 1 88 ? -7.549 8.412 21.451 1.00 93.62 88 GLU A C 1
ATOM 670 O O . GLU A 1 88 ? -8.189 9.434 21.680 1.00 93.62 88 GLU A O 1
ATOM 675 N N . SER A 1 89 ? -6.821 8.271 20.337 1.00 91.44 89 SER A N 1
ATOM 676 C CA . SER A 1 89 ? -6.618 9.361 19.366 1.00 91.44 89 SER A CA 1
ATOM 677 C C . SER A 1 89 ? -7.913 9.820 18.688 1.00 91.44 89 SER A C 1
ATOM 679 O O . SER A 1 89 ? -8.022 10.972 18.272 1.00 91.44 89 SER A O 1
ATOM 681 N N . PHE A 1 90 ? -8.883 8.915 18.543 1.00 91.62 90 PHE A N 1
ATOM 682 C CA . PHE A 1 90 ? -10.156 9.174 17.871 1.00 91.62 90 PHE A CA 1
ATOM 683 C C . PHE A 1 90 ? -11.338 9.330 18.839 1.00 91.62 90 PHE A C 1
ATOM 685 O O . PHE A 1 90 ? -12.462 9.481 18.361 1.00 91.62 90 PHE A O 1
ATOM 692 N N . ASP A 1 91 ? -11.099 9.278 20.155 1.00 93.69 91 ASP A N 1
ATOM 693 C CA . ASP A 1 91 ? -12.120 9.321 21.214 1.00 93.69 91 ASP A CA 1
ATOM 694 C C . ASP A 1 91 ? -13.283 8.333 20.974 1.00 93.69 91 ASP A C 1
ATOM 696 O O . ASP A 1 91 ? -14.470 8.664 21.000 1.00 93.69 91 ASP A O 1
ATOM 700 N N . ILE A 1 92 ? -12.939 7.080 20.663 1.00 94.44 92 ILE A N 1
ATOM 701 C CA . ILE A 1 92 ? -13.901 5.990 20.454 1.00 94.44 92 ILE A CA 1
ATOM 702 C C . ILE A 1 92 ? -13.462 4.733 21.195 1.00 94.44 92 ILE A C 1
ATOM 704 O O . ILE A 1 92 ? -12.300 4.558 21.528 1.00 94.44 92 ILE A O 1
ATOM 708 N N . SER A 1 93 ? -14.383 3.795 21.417 1.00 95.50 93 SER A N 1
ATOM 709 C CA . SER A 1 93 ? -14.022 2.508 22.026 1.00 95.50 93 SER A CA 1
ATOM 710 C C . SER A 1 93 ? -13.060 1.684 21.153 1.00 95.50 93 SER A C 1
ATOM 712 O O . SER A 1 93 ? -13.153 1.688 19.922 1.00 95.50 93 SER A O 1
ATOM 714 N N . GLN A 1 94 ? -12.208 0.877 21.791 1.00 94.50 94 GLN A N 1
ATOM 715 C CA . GLN A 1 94 ? -11.322 -0.075 21.109 1.00 94.50 94 GLN A CA 1
ATOM 716 C C . GLN A 1 94 ? -12.095 -1.062 20.214 1.00 94.50 94 GLN A C 1
ATOM 718 O O . GLN A 1 94 ? -11.660 -1.365 19.106 1.00 94.50 94 GLN A O 1
ATOM 723 N N . SER A 1 95 ? -13.277 -1.521 20.640 1.00 94.69 95 SER A N 1
ATOM 724 C CA . SER A 1 95 ? -14.134 -2.397 19.828 1.00 94.69 95 SER A CA 1
ATOM 725 C C . SER A 1 95 ? -14.678 -1.695 18.577 1.00 94.69 95 SER A C 1
ATOM 727 O O . SER A 1 95 ? -14.795 -2.320 17.521 1.00 94.69 95 SER A O 1
ATOM 729 N N . ALA A 1 96 ? -14.951 -0.387 18.650 1.00 94.38 96 ALA A N 1
ATOM 730 C CA . ALA A 1 96 ? -15.314 0.411 17.481 1.00 94.38 96 ALA A CA 1
ATOM 731 C C . ALA A 1 96 ? -14.141 0.556 16.498 1.00 94.38 96 ALA A C 1
ATOM 733 O O . ALA A 1 96 ? -14.361 0.469 15.288 1.00 94.38 96 ALA A O 1
ATOM 734 N N . VAL A 1 97 ? -12.905 0.721 16.989 1.00 95.25 97 VAL A N 1
ATOM 735 C CA . VAL A 1 97 ? -11.696 0.684 16.143 1.00 95.25 97 VAL A CA 1
ATOM 736 C C . VAL A 1 97 ? -11.561 -0.680 15.473 1.00 95.25 97 VAL A C 1
ATOM 738 O O . VAL A 1 97 ? -11.458 -0.733 14.251 1.00 95.25 97 VAL A O 1
ATOM 741 N N . ALA A 1 98 ? -11.640 -1.775 16.233 1.00 95.12 98 ALA A N 1
ATOM 742 C CA . ALA A 1 98 ? -11.528 -3.136 15.708 1.00 95.12 98 ALA A CA 1
ATOM 743 C C . ALA A 1 98 ? -12.521 -3.398 14.563 1.00 95.12 98 ALA A C 1
ATOM 745 O O . ALA A 1 98 ? -12.142 -3.885 13.497 1.00 95.12 98 ALA A O 1
ATOM 746 N N . LEU A 1 99 ? -13.785 -2.997 14.743 1.00 95.56 99 LEU A N 1
ATOM 747 C CA . LEU A 1 99 ? -14.812 -3.119 13.709 1.00 95.56 99 LEU A CA 1
ATOM 748 C C . LEU A 1 99 ? -14.482 -2.280 12.465 1.00 95.56 99 LEU A C 1
ATOM 750 O O . LEU A 1 99 ? -14.708 -2.727 11.339 1.00 95.56 99 LEU A O 1
ATOM 754 N N . LYS A 1 100 ? -13.954 -1.062 12.641 1.00 95.50 100 LYS A N 1
ATOM 755 C CA . LYS A 1 100 ? -13.529 -0.217 11.515 1.00 95.50 100 LYS A CA 1
ATOM 756 C C . LYS A 1 100 ? -12.344 -0.830 10.769 1.00 95.50 100 LYS A C 1
ATOM 758 O O . LYS A 1 100 ? -12.400 -0.872 9.545 1.00 95.50 100 LYS A O 1
ATOM 763 N N . VAL A 1 101 ? -11.340 -1.350 11.477 1.00 95.25 101 VAL A N 1
ATOM 764 C CA . VAL A 1 101 ? -10.170 -2.052 10.910 1.00 95.25 101 VAL A CA 1
ATOM 765 C C . VAL A 1 101 ? -10.597 -3.290 10.122 1.00 95.25 101 VAL A C 1
ATOM 767 O O . VAL A 1 101 ? -10.129 -3.512 9.006 1.00 95.25 101 VAL A O 1
ATOM 770 N N . GLN A 1 102 ? -11.548 -4.061 10.649 1.00 95.00 102 GLN A N 1
ATOM 771 C CA . GLN A 1 102 ? -12.119 -5.196 9.931 1.00 95.00 102 GLN A CA 1
ATOM 772 C C . GLN A 1 102 ? -12.828 -4.744 8.645 1.00 95.00 102 GLN A C 1
ATOM 774 O O . GLN A 1 102 ? -12.573 -5.291 7.574 1.00 95.00 102 GLN A O 1
ATOM 779 N N . LYS A 1 103 ? -13.691 -3.723 8.726 1.00 95.25 103 LYS A N 1
ATOM 780 C CA . LYS A 1 103 ? -14.438 -3.199 7.567 1.00 95.25 103 LYS A CA 1
ATOM 781 C C . LYS A 1 103 ? -13.561 -2.487 6.534 1.00 95.25 103 LYS A C 1
ATOM 783 O O . LYS A 1 103 ? -13.958 -2.408 5.378 1.00 95.25 103 LYS A O 1
ATOM 788 N N . LEU A 1 104 ? -12.399 -1.979 6.939 1.00 94.75 104 LEU A N 1
ATOM 789 C CA . LEU A 1 104 ? -11.362 -1.458 6.046 1.00 94.75 104 LEU A CA 1
ATOM 790 C C . LEU A 1 104 ? -10.774 -2.550 5.141 1.00 94.75 104 LEU A C 1
ATOM 792 O O . LEU A 1 104 ? -10.183 -2.225 4.117 1.00 94.75 104 LEU A O 1
ATOM 796 N N . GLY A 1 105 ? -10.903 -3.830 5.512 1.00 95.81 105 GLY A N 1
ATOM 797 C CA . GLY A 1 105 ? -10.185 -4.912 4.841 1.00 95.81 105 GLY A CA 1
ATOM 798 C C . GLY A 1 105 ? -8.684 -4.876 5.136 1.00 95.81 105 GLY A C 1
ATOM 799 O O . GLY A 1 105 ? -7.893 -5.345 4.321 1.00 95.81 105 GLY A O 1
ATOM 800 N N . TRP A 1 106 ? -8.287 -4.320 6.291 1.00 95.44 106 TRP A N 1
ATOM 801 C CA . TRP A 1 106 ? -6.886 -4.034 6.612 1.00 95.44 106 TRP A CA 1
ATOM 802 C C . TRP A 1 106 ? -5.972 -5.250 6.482 1.00 95.44 106 TRP A C 1
ATOM 804 O O . TRP A 1 106 ? -4.858 -5.107 6.008 1.00 95.44 106 TRP A O 1
ATOM 814 N N . GLN A 1 107 ? -6.449 -6.448 6.826 1.00 94.56 107 GLN A N 1
ATOM 815 C CA . GLN A 1 107 ? -5.649 -7.667 6.709 1.00 94.56 107 GLN A CA 1
ATOM 816 C C . GLN A 1 107 ? -5.189 -7.950 5.269 1.00 94.56 107 GLN A C 1
ATOM 818 O O . GLN A 1 107 ? -4.064 -8.387 5.065 1.00 94.56 107 GLN A O 1
ATOM 823 N N . ALA A 1 108 ? -6.046 -7.716 4.272 1.00 96.12 108 ALA A N 1
ATOM 824 C CA . ALA A 1 108 ? -5.672 -7.904 2.871 1.00 96.12 108 ALA A CA 1
ATOM 825 C C . ALA A 1 108 ? -4.697 -6.810 2.417 1.00 96.12 108 ALA A C 1
ATOM 827 O O . ALA A 1 108 ? -3.716 -7.094 1.735 1.00 96.12 108 ALA A O 1
ATOM 828 N N . ILE A 1 109 ? -4.946 -5.572 2.851 1.00 96.25 109 ILE A N 1
ATOM 829 C CA . ILE A 1 109 ? -4.090 -4.421 2.555 1.00 96.25 109 ILE A CA 1
ATOM 830 C C . ILE A 1 109 ? -2.701 -4.600 3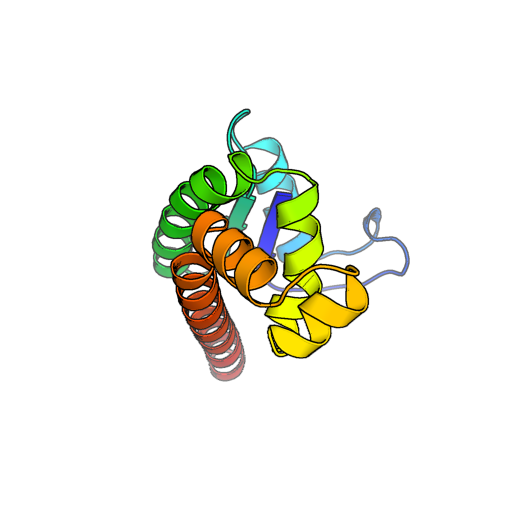.165 1.00 96.25 109 ILE A C 1
ATOM 832 O O . ILE A 1 109 ? -1.715 -4.384 2.475 1.00 96.25 109 ILE A O 1
ATOM 836 N N . SER A 1 110 ? -2.595 -5.039 4.419 1.00 95.25 110 SER A N 1
ATOM 837 C CA . SER A 1 110 ? -1.306 -5.264 5.072 1.00 95.25 110 SER A CA 1
ATOM 838 C C . SER A 1 110 ? -0.520 -6.384 4.395 1.00 95.25 110 SER A C 1
ATOM 840 O O . SER A 1 110 ? 0.671 -6.220 4.159 1.00 95.25 110 SER A O 1
ATOM 842 N N . THR A 1 111 ? -1.179 -7.477 3.993 1.00 96.25 111 THR A N 1
ATOM 843 C CA . THR A 1 111 ? -0.538 -8.538 3.201 1.00 96.25 111 THR A CA 1
ATOM 844 C C . THR A 1 111 ? -0.021 -8.020 1.858 1.00 96.25 111 THR A C 1
ATOM 846 O O . THR A 1 111 ? 1.120 -8.312 1.503 1.00 96.25 111 THR A O 1
ATOM 849 N N . PHE A 1 112 ? -0.820 -7.223 1.142 1.00 96.00 112 PHE A N 1
ATOM 850 C CA . PHE A 1 112 ? -0.379 -6.552 -0.083 1.00 96.00 112 PHE A CA 1
ATOM 851 C C . PHE A 1 112 ? 0.844 -5.660 0.172 1.00 96.00 112 PHE A C 1
ATOM 853 O O . PHE A 1 112 ? 1.836 -5.777 -0.538 1.00 96.00 112 PHE A O 1
ATOM 860 N N . LEU A 1 113 ? 0.820 -4.823 1.215 1.00 94.38 113 LEU A N 1
ATOM 861 C CA . LEU A 1 113 ? 1.934 -3.930 1.551 1.00 94.38 113 LEU A CA 1
ATOM 862 C C . LEU A 1 113 ? 3.228 -4.704 1.845 1.00 94.38 113 LEU A C 1
ATOM 864 O O . LEU A 1 113 ? 4.285 -4.332 1.341 1.00 94.38 113 LEU A O 1
ATOM 868 N N . THR A 1 114 ? 3.148 -5.816 2.584 1.00 95.38 114 THR A N 1
ATOM 869 C CA . THR A 1 114 ? 4.307 -6.689 2.831 1.00 95.38 114 THR A CA 1
ATOM 870 C C . THR A 1 114 ? 4.867 -7.277 1.532 1.00 95.38 114 THR A C 1
ATOM 872 O O . THR A 1 114 ? 6.085 -7.344 1.351 1.00 95.38 114 THR A O 1
ATOM 875 N N . ARG A 1 115 ? 4.001 -7.707 0.603 1.00 95.31 115 ARG A N 1
ATOM 876 C CA . ARG A 1 115 ? 4.445 -8.245 -0.691 1.00 95.31 115 ARG A CA 1
ATOM 877 C C . ARG A 1 115 ? 5.066 -7.161 -1.570 1.00 95.31 115 ARG A C 1
ATOM 879 O O . ARG A 1 115 ? 6.138 -7.384 -2.131 1.00 95.31 115 ARG A O 1
ATOM 886 N N . PHE A 1 116 ? 4.439 -5.991 -1.623 1.00 92.88 116 PHE A N 1
ATOM 887 C CA . PHE A 1 116 ? 4.938 -4.818 -2.330 1.00 92.88 116 PHE A CA 1
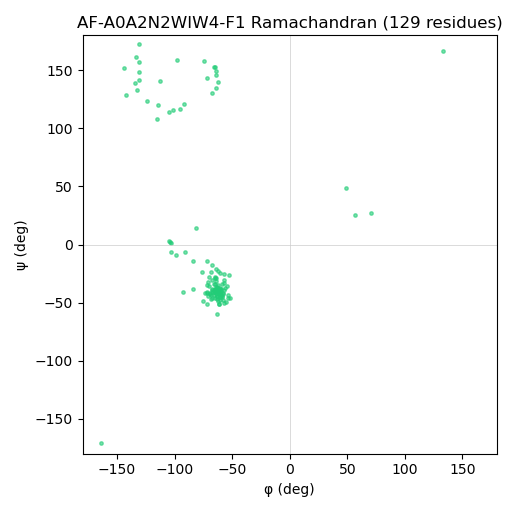ATOM 888 C C . PHE A 1 116 ? 6.353 -4.441 -1.870 1.00 92.88 116 PHE A C 1
ATOM 890 O O . PHE A 1 116 ? 7.253 -4.306 -2.696 1.00 92.88 116 PHE A O 1
ATOM 897 N N . GLU A 1 117 ? 6.584 -4.354 -0.558 1.00 91.12 117 GLU A N 1
ATOM 898 C CA . GLU A 1 117 ? 7.907 -4.063 0.003 1.00 91.12 117 GLU A CA 1
ATOM 899 C C . GLU A 1 117 ? 8.946 -5.124 -0.395 1.00 91.12 117 GLU A C 1
ATOM 901 O O . GLU A 1 117 ? 10.063 -4.796 -0.804 1.00 91.12 117 GLU A O 1
ATOM 906 N N . SER A 1 118 ? 8.570 -6.407 -0.353 1.00 93.56 118 SER A N 1
ATOM 907 C CA . SER A 1 118 ? 9.451 -7.492 -0.790 1.00 93.56 118 SER A CA 1
ATOM 908 C C . SER A 1 118 ? 9.846 -7.377 -2.265 1.00 93.56 118 SER A C 1
ATOM 910 O O . SER A 1 118 ? 10.992 -7.688 -2.587 1.00 93.56 118 SER A O 1
ATOM 912 N N . LEU A 1 119 ? 8.933 -6.962 -3.147 1.00 92.00 119 LEU A N 1
ATOM 913 C CA . LEU A 1 119 ? 9.198 -6.791 -4.578 1.00 92.00 119 LEU A CA 1
ATOM 914 C C . LEU A 1 119 ? 10.086 -5.570 -4.850 1.00 92.00 119 LEU A C 1
ATOM 916 O O . LEU A 1 119 ? 11.047 -5.673 -5.610 1.00 92.00 119 LEU A O 1
ATOM 920 N N . CYS A 1 120 ? 9.844 -4.446 -4.173 1.00 85.69 120 CYS A N 1
ATOM 921 C CA . CYS A 1 120 ? 10.706 -3.263 -4.261 1.00 85.69 120 CYS A CA 1
ATOM 922 C C . CYS A 1 120 ? 12.157 -3.581 -3.863 1.00 85.69 120 CYS A C 1
ATOM 924 O O . CYS A 1 120 ? 13.095 -3.202 -4.565 1.00 85.69 120 CYS A O 1
ATOM 926 N N . ASN A 1 121 ? 12.343 -4.354 -2.790 1.00 87.44 121 ASN A N 1
ATOM 927 C CA . ASN A 1 121 ? 13.668 -4.798 -2.353 1.00 87.44 121 ASN A CA 1
ATOM 928 C C . ASN A 1 121 ? 14.366 -5.711 -3.380 1.00 87.44 121 ASN A C 1
ATOM 930 O O . ASN A 1 121 ? 15.594 -5.693 -3.476 1.00 87.44 121 ASN A O 1
ATOM 934 N N . GLN A 1 122 ? 13.612 -6.504 -4.148 1.00 86.50 122 GLN A N 1
ATOM 935 C CA . GLN A 1 122 ? 14.165 -7.346 -5.217 1.00 86.50 122 GLN A CA 1
ATOM 936 C C . GLN A 1 122 ? 14.645 -6.510 -6.405 1.00 86.50 122 GLN A C 1
ATOM 938 O O . GLN A 1 122 ? 15.754 -6.741 -6.887 1.00 86.50 122 GLN A O 1
ATOM 943 N N . ILE A 1 123 ? 13.856 -5.514 -6.824 1.00 82.44 123 ILE A N 1
ATOM 944 C CA . ILE A 1 123 ? 14.232 -4.584 -7.900 1.00 82.44 123 ILE A CA 1
ATOM 945 C C . ILE A 1 123 ? 15.548 -3.888 -7.541 1.00 82.44 123 ILE A C 1
ATOM 947 O O . ILE A 1 123 ? 16.518 -3.975 -8.292 1.00 82.44 123 ILE A O 1
ATOM 951 N N . GLN A 1 124 ? 15.635 -3.319 -6.334 1.00 75.06 124 GLN A N 1
ATOM 952 C CA . GLN A 1 124 ? 16.836 -2.616 -5.882 1.00 75.06 124 GLN A CA 1
ATOM 953 C C . GLN A 1 124 ? 18.084 -3.514 -5.858 1.00 75.06 124 GLN A C 1
ATOM 955 O O . GLN A 1 124 ? 19.174 -3.068 -6.210 1.00 75.06 124 GLN A O 1
ATOM 960 N N . GLN A 1 125 ? 17.954 -4.784 -5.460 1.00 74.12 125 GLN A N 1
ATOM 961 C CA . GLN A 1 125 ? 19.077 -5.726 -5.499 1.00 74.12 125 GLN A CA 1
ATOM 962 C C . GLN A 1 125 ? 19.492 -6.052 -6.935 1.00 74.12 125 GLN A C 1
ATOM 964 O O . GLN A 1 125 ? 20.685 -6.100 -7.220 1.00 74.12 125 GLN A O 1
ATOM 969 N N . SER A 1 126 ? 18.535 -6.242 -7.847 1.00 67.06 126 SER A N 1
ATOM 970 C CA . SER A 1 126 ? 18.839 -6.520 -9.253 1.00 67.06 126 SER A CA 1
ATOM 971 C C . SER A 1 126 ? 19.584 -5.369 -9.935 1.00 67.06 126 SER A C 1
ATOM 973 O O . SER A 1 126 ? 20.503 -5.622 -10.712 1.00 67.06 126 SER A O 1
ATOM 975 N N . ASP A 1 127 ? 19.278 -4.122 -9.573 1.00 62.59 127 ASP A N 1
ATOM 976 C CA . ASP A 1 127 ? 19.968 -2.944 -10.104 1.00 62.59 127 ASP A CA 1
ATOM 977 C C . ASP A 1 127 ? 21.410 -2.828 -9.576 1.00 62.59 127 ASP A C 1
ATOM 979 O O . ASP A 1 127 ? 22.299 -2.402 -10.308 1.00 62.59 127 ASP A O 1
ATOM 983 N N . ILE A 1 128 ? 21.678 -3.271 -8.339 1.00 60.94 128 ILE A N 1
ATOM 984 C CA . ILE A 1 128 ? 23.032 -3.280 -7.751 1.00 60.94 128 ILE A CA 1
ATOM 985 C C . ILE A 1 128 ? 23.937 -4.331 -8.410 1.00 60.94 128 ILE A C 1
ATOM 987 O O . ILE A 1 128 ? 25.133 -4.097 -8.552 1.00 60.94 128 ILE A O 1
ATOM 991 N N . TYR A 1 129 ? 23.402 -5.493 -8.799 1.00 51.94 129 TYR A N 1
ATOM 992 C CA . TYR A 1 129 ? 24.205 -6.565 -9.408 1.00 51.94 129 TYR A CA 1
ATOM 993 C C . TYR A 1 129 ? 24.423 -6.402 -10.921 1.00 51.94 129 TYR A C 1
ATOM 995 O O . TYR A 1 129 ? 25.282 -7.086 -11.477 1.00 51.94 129 TYR A O 1
ATOM 1003 N N . ASN A 1 130 ? 23.662 -5.522 -11.578 1.00 52.88 130 ASN A N 1
ATOM 1004 C CA . ASN A 1 130 ? 23.768 -5.242 -13.014 1.00 52.88 130 ASN A CA 1
ATOM 1005 C C . ASN A 1 130 ? 24.491 -3.913 -13.338 1.00 52.88 130 ASN A C 1
ATOM 1007 O O . ASN A 1 130 ? 24.607 -3.576 -14.518 1.00 52.88 130 ASN A O 1
ATOM 1011 N N . ALA A 1 131 ? 24.960 -3.178 -12.321 1.00 49.28 131 ALA A N 1
ATOM 1012 C CA . ALA A 1 131 ? 25.766 -1.954 -12.429 1.00 49.28 131 ALA A CA 1
ATOM 1013 C C . ALA A 1 131 ? 27.268 -2.238 -12.255 1.00 49.28 131 ALA A C 1
ATOM 1015 O O . ALA A 1 131 ? 28.071 -1.550 -12.927 1.00 49.28 131 ALA A O 1
#

Foldseek 3Di:
DFWEDFDWPDDDPDLVPTDDPRSVVSVVVVVVDDPLQPYAYYYPDPVVRVVLRVLSVVVSVLQVPDDPVLVVCVVCVVVVHDLVVVCVVVVHDSVVSVVSCVSSVVVSVVVSVVVVVVVVVVRVVVVVVVD

Solvent-accessible surface area (backbone atoms only — not comparable to full-atom values): 7416 Å² total; per-residue (Å²): 90,46,45,40,53,60,55,74,75,41,88,47,98,50,72,91,71,33,41,37,55,19,58,54,49,15,53,54,42,48,76,64,55,51,98,88,54,56,56,46,59,44,51,90,46,66,68,59,31,57,52,52,41,54,52,34,56,55,47,40,61,48,59,73,68,52,50,74,82,45,56,69,48,48,68,46,55,75,69,68,52,50,54,60,60,51,12,64,78,67,75,47,55,45,67,57,40,51,53,40,46,59,74,55,44,43,72,61,52,51,52,47,50,55,51,52,53,54,51,53,55,48,52,57,52,54,56,65,78,74,107

Secondary structure (DSSP, 8-state):
-EEEES--SB--SSGGG-BSHHHHHHHHHHHHS-TT-S-EEEES-HHHHHHHHHHHHHHHHHHTT--HHHHTTHHHHHTT--HHHHHHHTTS-HHHHHHHHHHTTHHHHHHHHHHHHHHHHHHHHHHHH--

Nearest PDB structures (foldseek):
  6dvb-assembly1_F  TM=4.592E-01  e=1.169E-01  Mycobacterium tuberculosis H37Rv
  1xsv-assembly1_B  TM=4.550E-01  e=2.949E-01  Staphylococcus aureus
  4gvp-assembly1_A  TM=7.033E-01  e=1.106E+00  Staphylococcus aureus subsp. aureus Mu50
  8a5s-assembly1_AAA  TM=6.306E-01  e=1.262E+00  Erythrobacter litoralis HTCC2594
  5xt2-assembly5_E  TM=4.042E-01  e=7.947E-01  Bradyrhizobium japonicum

Radius of gyration: 17.7 Å; Cα contacts (8 Å, |Δi|>4): 117; chains: 1; bounding box: 41×32×42 Å